Protein AF-A0A392QEP8-F1 (afdb_monomer_lite)

Radius of gyration: 25.75 Å; chains: 1; bounding box: 57×78×53 Å

Structure (mmCIF, N/CA/C/O backbone):
data_AF-A0A392QEP8-F1
#
_entry.id   AF-A0A392QEP8-F1
#
loop_
_atom_site.group_PDB
_atom_site.id
_atom_site.type_symbol
_atom_site.label_atom_id
_atom_site.label_alt_id
_atom_site.label_comp_id
_atom_site.label_asym_id
_atom_site.label_entity_id
_atom_site.label_seq_id
_atom_site.pdbx_PDB_ins_code
_atom_site.Cartn_x
_atom_site.Cartn_y
_atom_site.Cartn_z
_atom_site.occupancy
_atom_site.B_iso_or_equiv
_atom_site.auth_seq_id
_atom_site.auth_comp_id
_atom_site.auth_asym_id
_atom_site.auth_atom_id
_atom_site.pdbx_PDB_model_num
ATOM 1 N N . ASP A 1 1 ? 40.934 65.452 30.444 1.00 36.88 1 ASP A N 1
ATOM 2 C CA . ASP A 1 1 ? 41.711 64.326 29.877 1.00 36.88 1 ASP A CA 1
ATOM 3 C C . ASP A 1 1 ? 40.764 63.443 29.063 1.00 36.88 1 ASP A C 1
ATOM 5 O O . ASP A 1 1 ? 39.772 62.990 29.612 1.00 36.88 1 ASP A O 1
ATOM 9 N N . PHE A 1 2 ? 40.754 63.507 27.722 1.00 33.09 2 PHE A N 1
ATOM 10 C CA . PHE A 1 2 ? 41.624 62.761 26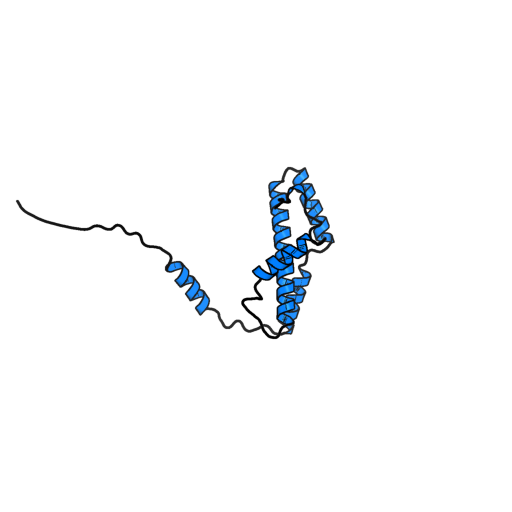.780 1.00 33.09 2 PHE A CA 1
ATOM 11 C C . PHE A 1 2 ? 41.468 61.229 26.991 1.00 33.09 2 PHE A C 1
ATOM 13 O O . PHE A 1 2 ? 41.788 60.763 28.070 1.00 33.09 2 PHE A O 1
ATOM 20 N N . ILE A 1 3 ? 41.010 60.355 26.074 1.00 43.06 3 ILE A N 1
ATOM 21 C CA . ILE A 1 3 ? 40.713 60.422 24.630 1.00 43.06 3 ILE A CA 1
ATOM 22 C C . ILE A 1 3 ? 39.941 59.139 24.184 1.00 43.06 3 ILE A C 1
ATOM 24 O O . ILE A 1 3 ? 40.158 58.102 24.793 1.00 43.06 3 ILE A O 1
ATOM 28 N N . ASN A 1 4 ? 39.116 59.220 23.113 1.00 41.34 4 ASN A N 1
ATOM 29 C CA . ASN A 1 4 ? 38.956 58.268 21.965 1.00 41.34 4 ASN A CA 1
ATOM 30 C C . ASN A 1 4 ? 38.747 56.732 22.207 1.00 41.34 4 ASN A C 1
ATOM 32 O O . ASN A 1 4 ? 39.386 56.137 23.050 1.00 41.34 4 ASN A O 1
ATOM 36 N N . ARG A 1 5 ? 38.032 55.909 21.413 1.00 40.84 5 ARG A N 1
ATOM 37 C CA . ARG A 1 5 ? 37.276 56.011 20.146 1.00 40.84 5 ARG A CA 1
ATOM 38 C C . ARG A 1 5 ? 36.709 54.606 19.784 1.00 40.84 5 ARG A C 1
ATOM 40 O O . ARG A 1 5 ? 37.442 53.628 19.836 1.00 40.84 5 ARG A O 1
ATOM 47 N N . THR A 1 6 ? 35.507 54.570 19.193 1.00 38.28 6 THR A N 1
ATOM 48 C CA . THR A 1 6 ? 35.040 53.726 18.046 1.00 38.28 6 THR A CA 1
ATOM 49 C C . THR A 1 6 ? 34.742 52.204 18.086 1.00 38.28 6 THR A C 1
ATOM 51 O O . THR A 1 6 ? 35.630 51.388 18.291 1.00 38.28 6 THR A O 1
ATOM 54 N N . ARG A 1 7 ? 33.566 51.913 17.467 1.00 38.03 7 ARG A N 1
ATOM 55 C CA . ARG A 1 7 ? 33.153 50.776 16.583 1.00 38.03 7 ARG A CA 1
ATOM 56 C C . ARG A 1 7 ? 32.734 49.480 17.310 1.00 38.03 7 ARG A C 1
ATOM 58 O O . ARG A 1 7 ? 33.321 49.131 18.312 1.00 38.03 7 ARG A O 1
ATOM 65 N N . LYS A 1 8 ? 31.748 48.690 16.863 1.00 38.03 8 LYS A N 1
ATOM 66 C CA . LYS A 1 8 ? 31.195 48.457 15.516 1.00 38.03 8 LYS A CA 1
ATOM 67 C C . LYS A 1 8 ? 29.844 47.725 15.647 1.00 38.03 8 LYS A C 1
ATOM 69 O O . LYS A 1 8 ? 29.688 46.886 16.525 1.00 38.03 8 LYS A O 1
ATOM 74 N N . SER A 1 9 ? 28.913 48.017 14.745 1.00 48.44 9 SER A N 1
ATOM 75 C CA . SER A 1 9 ? 27.701 47.233 14.486 1.00 48.44 9 SER A CA 1
ATOM 76 C C . SER A 1 9 ? 28.015 45.773 14.144 1.00 48.44 9 SER A C 1
ATOM 78 O O . SER A 1 9 ? 29.072 45.496 13.577 1.00 48.44 9 SER A O 1
ATOM 80 N N . SER A 1 10 ? 27.073 44.859 14.403 1.00 43.62 10 SER A N 1
ATOM 81 C CA . SER A 1 10 ? 26.878 43.626 13.619 1.00 43.62 10 SER A CA 1
ATOM 82 C C . SER A 1 10 ? 25.492 43.034 13.893 1.00 43.62 10 SER A C 1
ATOM 84 O O . SER A 1 10 ? 25.317 42.189 14.764 1.00 43.62 10 SER A O 1
ATOM 86 N N . ALA A 1 11 ? 24.504 43.484 13.117 1.00 52.88 11 ALA A N 1
ATOM 87 C CA . ALA A 1 11 ? 23.386 42.631 12.744 1.00 52.88 11 ALA A CA 1
ATOM 88 C C . ALA A 1 11 ? 23.941 41.568 11.788 1.00 52.88 11 ALA A C 1
ATOM 90 O O . ALA A 1 11 ? 24.495 41.911 10.745 1.00 52.88 11 ALA A O 1
ATOM 91 N N . ALA A 1 12 ? 23.832 40.295 12.156 1.00 36.22 12 ALA A N 1
ATOM 92 C CA . ALA A 1 12 ? 24.197 39.181 11.293 1.00 36.22 12 ALA A CA 1
ATOM 93 C C . ALA A 1 12 ? 22.975 38.278 11.108 1.00 36.22 12 ALA A C 1
ATOM 95 O O . ALA A 1 12 ? 22.796 37.276 11.794 1.00 36.22 12 ALA A O 1
ATOM 96 N N . SER A 1 13 ? 22.128 38.647 10.151 1.00 52.28 13 SER A N 1
ATOM 97 C CA . SER A 1 13 ? 21.331 37.688 9.402 1.00 52.28 13 SER A CA 1
ATOM 98 C C . SER A 1 13 ? 22.275 36.940 8.459 1.00 52.28 13 SER A C 1
ATOM 100 O O . SER A 1 13 ? 22.827 37.529 7.538 1.00 52.28 13 SER A O 1
ATOM 102 N N . THR A 1 14 ? 22.479 35.639 8.667 1.00 43.28 14 THR A N 1
ATOM 103 C CA . THR A 1 14 ? 23.018 34.769 7.611 1.00 43.28 14 THR A CA 1
ATOM 104 C C . THR A 1 14 ? 22.346 33.399 7.636 1.00 43.28 14 THR A C 1
ATOM 106 O O . THR A 1 14 ? 22.564 32.546 8.493 1.00 43.28 14 THR A O 1
ATOM 109 N N . LEU A 1 15 ? 21.481 33.244 6.639 1.00 53.56 15 LEU A N 1
ATOM 110 C CA . LEU A 1 15 ? 21.071 32.019 5.967 1.00 53.56 15 LEU A CA 1
ATOM 111 C C . LEU A 1 15 ? 22.073 30.858 6.159 1.00 53.56 15 LEU A C 1
ATOM 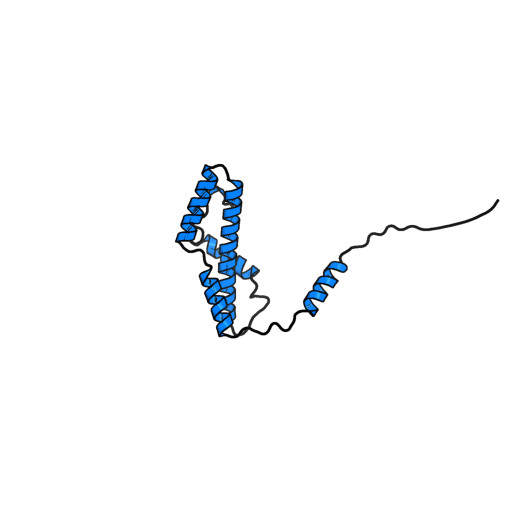113 O O . LEU A 1 15 ? 23.152 30.836 5.569 1.00 53.56 15 LEU A O 1
ATOM 117 N N . SER A 1 16 ? 21.698 29.850 6.945 1.00 45.94 16 SER A N 1
ATOM 118 C CA . SER A 1 16 ? 22.471 28.611 7.104 1.00 45.94 16 SER A CA 1
ATOM 119 C C . SER A 1 16 ? 21.954 27.518 6.161 1.00 45.94 16 SER A C 1
ATOM 121 O O . SER A 1 16 ? 21.496 26.470 6.598 1.00 45.94 16 SER A O 1
ATOM 123 N N . THR A 1 17 ? 21.995 27.763 4.847 1.00 52.81 17 THR A N 1
ATOM 124 C CA . THR A 1 17 ? 21.543 26.799 3.810 1.00 52.81 17 THR A CA 1
ATOM 125 C C . THR A 1 17 ? 22.700 26.232 2.972 1.00 52.81 17 THR A C 1
ATOM 127 O O . THR A 1 17 ? 22.496 25.407 2.084 1.00 52.81 17 THR A O 1
ATOM 130 N N . ALA A 1 18 ? 23.941 26.652 3.241 1.00 51.25 18 ALA A N 1
ATOM 131 C CA . ALA A 1 18 ? 25.121 26.218 2.487 1.00 51.25 18 ALA A CA 1
ATOM 132 C C . ALA A 1 18 ? 25.717 24.883 2.986 1.00 51.25 18 ALA A C 1
ATOM 134 O O . ALA A 1 18 ? 26.324 24.140 2.213 1.00 51.25 18 ALA A O 1
ATOM 135 N N . THR A 1 19 ? 25.529 24.539 4.264 1.00 51.72 19 THR A N 1
ATOM 136 C CA . THR A 1 19 ? 26.135 23.342 4.877 1.00 51.72 19 THR A CA 1
ATOM 137 C C . THR A 1 19 ? 25.382 22.048 4.550 1.00 51.72 19 THR A C 1
ATOM 139 O O . THR A 1 19 ? 26.001 20.983 4.478 1.00 51.72 19 THR A O 1
ATOM 142 N N . THR A 1 20 ? 24.076 22.119 4.276 1.00 54.69 20 THR A N 1
ATOM 143 C CA . THR A 1 20 ? 23.256 20.985 3.810 1.00 54.69 20 THR A CA 1
ATOM 144 C C . THR A 1 20 ? 23.582 20.609 2.366 1.00 54.69 20 THR A C 1
ATOM 146 O O . THR A 1 20 ? 23.893 19.445 2.102 1.00 54.69 20 THR A O 1
ATOM 149 N N . ARG A 1 21 ? 23.669 21.591 1.455 1.00 52.66 21 ARG A N 1
ATOM 150 C CA . ARG A 1 21 ? 24.051 21.358 0.047 1.00 52.66 21 ARG A CA 1
ATOM 151 C C . ARG A 1 21 ? 25.447 20.753 -0.104 1.00 52.66 21 ARG A C 1
ATOM 153 O O . ARG A 1 21 ? 25.650 19.876 -0.937 1.00 52.66 21 ARG A O 1
ATOM 160 N N . ALA A 1 22 ? 26.411 21.159 0.723 1.00 54.09 22 ALA A N 1
ATOM 161 C CA . ALA A 1 22 ? 27.763 20.595 0.692 1.00 54.09 22 ALA A CA 1
ATOM 162 C C . ALA A 1 22 ? 27.809 19.112 1.118 1.00 54.09 22 ALA A C 1
ATOM 164 O O . ALA A 1 22 ? 28.632 18.343 0.609 1.00 54.09 22 ALA A O 1
ATOM 165 N N . ARG A 1 23 ? 26.917 18.687 2.028 1.00 54.44 23 ARG A N 1
ATOM 166 C CA . ARG A 1 23 ? 26.775 17.278 2.436 1.00 54.44 23 ARG A CA 1
ATOM 167 C C . ARG A 1 23 ? 26.086 16.440 1.358 1.00 54.44 23 ARG A C 1
ATOM 169 O O . ARG A 1 23 ? 26.567 15.345 1.073 1.00 54.44 23 ARG A O 1
ATOM 176 N N . GLU A 1 24 ? 25.042 16.955 0.715 1.00 54.88 24 GLU A N 1
ATOM 177 C CA . GLU A 1 24 ? 24.413 16.318 -0.455 1.00 54.88 24 GLU A CA 1
ATOM 178 C C . GLU A 1 24 ? 25.377 16.200 -1.640 1.00 54.88 24 GLU A C 1
ATOM 180 O O . GLU A 1 24 ? 25.548 15.114 -2.190 1.00 54.88 24 GLU A O 1
ATOM 185 N N . ALA A 1 25 ? 26.107 17.268 -1.968 1.00 54.72 25 ALA A N 1
ATOM 186 C CA . ALA A 1 25 ? 27.099 17.263 -3.042 1.00 54.72 25 ALA A CA 1
ATOM 187 C C . ALA A 1 25 ? 28.247 16.266 -2.783 1.00 54.72 25 ALA A C 1
ATOM 189 O O . ALA A 1 25 ? 28.751 15.636 -3.715 1.00 54.72 25 ALA A O 1
ATOM 190 N N . ARG A 1 26 ? 28.648 16.060 -1.517 1.00 55.53 26 ARG A N 1
ATOM 191 C CA . ARG A 1 26 ? 29.615 15.010 -1.141 1.00 55.53 26 ARG A CA 1
ATOM 192 C C . ARG A 1 26 ? 29.044 13.596 -1.258 1.00 55.53 26 ARG A C 1
ATOM 194 O O . ARG A 1 26 ? 29.801 12.691 -1.601 1.00 55.53 26 ARG A O 1
ATOM 201 N N . ARG A 1 27 ? 27.746 13.397 -1.002 1.00 54.25 27 ARG A N 1
ATOM 202 C CA . ARG A 1 27 ? 27.068 12.102 -1.198 1.00 54.25 27 ARG A CA 1
ATOM 203 C C . ARG A 1 27 ? 26.951 11.745 -2.682 1.00 54.25 27 ARG A C 1
ATOM 205 O O . ARG A 1 27 ? 27.196 10.598 -3.033 1.00 54.25 27 ARG A O 1
ATOM 212 N N . GLN A 1 28 ? 26.706 12.727 -3.550 1.00 57.59 28 GLN A N 1
ATOM 213 C CA . GLN A 1 28 ? 26.688 12.524 -5.006 1.00 57.59 28 GLN A CA 1
ATOM 214 C C . GLN A 1 28 ? 28.066 12.122 -5.562 1.00 57.59 28 GLN A C 1
ATOM 216 O O . GLN A 1 28 ? 28.164 11.240 -6.408 1.00 57.59 28 GLN A O 1
ATOM 221 N N . ARG A 1 29 ? 29.158 12.697 -5.034 1.00 56.31 29 ARG A N 1
ATOM 222 C CA . ARG A 1 29 ? 30.539 12.396 -5.474 1.00 56.31 29 ARG A CA 1
ATOM 223 C C . ARG A 1 29 ? 31.096 11.054 -4.982 1.00 56.31 29 ARG A C 1
ATOM 225 O O . ARG A 1 29 ? 32.120 10.612 -5.490 1.00 56.31 29 ARG A O 1
ATOM 232 N N . LYS A 1 30 ? 30.453 10.417 -3.997 1.00 50.75 30 LYS A N 1
ATOM 233 C CA . LYS A 1 30 ? 30.808 9.082 -3.481 1.00 50.75 30 LYS A CA 1
ATOM 234 C C . LYS A 1 30 ? 29.793 8.006 -3.874 1.00 50.75 30 LYS A C 1
ATOM 236 O O . LYS A 1 30 ? 29.723 6.969 -3.217 1.00 50.75 30 LYS A O 1
ATOM 241 N N . ARG A 1 31 ? 29.025 8.211 -4.947 1.00 57.12 31 ARG A N 1
ATOM 242 C CA . ARG A 1 31 ? 28.395 7.085 -5.637 1.00 57.12 31 ARG A CA 1
ATOM 243 C C . ARG A 1 31 ? 29.527 6.264 -6.253 1.00 57.12 31 ARG A C 1
ATOM 245 O O . ARG A 1 31 ? 30.038 6.594 -7.317 1.00 57.12 31 ARG A O 1
ATOM 252 N N . GLY A 1 32 ? 29.978 5.229 -5.540 1.00 57.78 32 GLY A N 1
ATOM 253 C CA . GLY A 1 32 ? 30.704 4.137 -6.185 1.00 57.78 32 GLY A CA 1
ATOM 254 C C . GLY A 1 32 ? 29.903 3.685 -7.406 1.00 57.78 32 GLY A C 1
ATOM 255 O O . GLY A 1 32 ? 28.686 3.866 -7.433 1.00 57.78 32 GLY A O 1
ATOM 256 N N . LYS A 1 33 ? 30.572 3.157 -8.435 1.00 61.41 33 LYS A N 1
ATOM 257 C CA . LYS A 1 33 ? 29.883 2.617 -9.612 1.00 61.41 33 LYS A CA 1
ATOM 258 C C . LYS A 1 33 ? 28.898 1.553 -9.114 1.00 61.41 33 LYS A C 1
ATOM 260 O O . LYS A 1 33 ? 29.341 0.463 -8.758 1.00 61.41 33 LYS A O 1
ATOM 265 N N . ILE A 1 34 ? 27.608 1.888 -9.015 1.00 59.78 34 ILE A N 1
ATOM 266 C CA . ILE A 1 34 ? 26.558 0.889 -8.829 1.00 59.78 34 ILE A CA 1
ATOM 267 C C . ILE A 1 34 ? 26.649 0.080 -10.107 1.00 59.78 34 ILE A C 1
ATOM 269 O O . ILE A 1 34 ? 26.419 0.603 -11.197 1.00 59.78 34 ILE A O 1
ATOM 273 N N . ARG A 1 35 ? 27.173 -1.135 -9.983 1.00 64.69 35 ARG A N 1
ATOM 274 C CA . ARG A 1 35 ? 27.205 -2.041 -11.117 1.00 64.69 35 ARG A CA 1
ATOM 275 C C . ARG A 1 35 ? 25.741 -2.387 -11.393 1.00 64.69 35 ARG A C 1
ATOM 277 O O . ARG A 1 35 ? 25.044 -2.675 -10.420 1.00 64.69 35 ARG A O 1
ATOM 284 N N . PRO A 1 36 ? 25.269 -2.288 -12.645 1.00 66.50 36 PRO A N 1
ATOM 285 C CA . PRO A 1 36 ? 23.952 -2.810 -12.979 1.00 66.50 36 PRO A CA 1
ATOM 286 C C . PRO A 1 36 ? 23.882 -4.275 -12.530 1.00 66.50 36 PRO A C 1
ATOM 288 O O . PRO A 1 36 ? 24.895 -4.984 -12.608 1.00 66.50 36 PRO A O 1
ATOM 291 N N . GLY A 1 37 ? 22.729 -4.677 -11.991 1.00 72.06 37 GLY A N 1
ATOM 292 C CA . GLY A 1 37 ? 22.471 -6.077 -11.664 1.00 72.06 37 GLY A CA 1
ATOM 293 C C . GLY A 1 37 ? 22.522 -6.922 -12.935 1.00 72.06 37 GLY A C 1
ATOM 294 O O . GLY A 1 37 ? 22.462 -6.395 -14.049 1.00 72.06 37 GLY A O 1
ATOM 295 N N . SER A 1 38 ? 22.680 -8.238 -12.803 1.00 82.69 38 SER A N 1
ATOM 296 C CA . SER A 1 38 ? 22.441 -9.108 -13.959 1.00 82.69 38 SER A CA 1
ATOM 297 C C . SER A 1 38 ? 20.945 -9.133 -14.288 1.00 82.69 38 SER A C 1
ATOM 299 O O . SER A 1 38 ? 20.114 -8.925 -13.406 1.00 82.69 38 SER A O 1
ATOM 301 N N . ALA A 1 39 ? 20.584 -9.443 -15.536 1.00 82.88 39 ALA A N 1
ATOM 302 C CA . ALA A 1 39 ? 19.175 -9.573 -15.925 1.00 82.88 39 ALA A CA 1
ATOM 303 C C . ALA A 1 39 ? 18.413 -10.569 -15.023 1.00 82.88 39 ALA A C 1
ATOM 305 O O . ALA A 1 39 ? 17.287 -10.306 -14.609 1.00 82.88 39 ALA A O 1
ATOM 306 N N . ASP A 1 40 ? 19.062 -11.675 -14.646 1.00 85.75 40 ASP A N 1
ATOM 307 C CA . ASP A 1 40 ? 18.492 -12.671 -13.733 1.00 85.75 40 ASP A CA 1
ATOM 308 C C . ASP A 1 40 ? 18.270 -12.114 -12.316 1.00 85.75 40 ASP A C 1
ATOM 310 O O . ASP A 1 40 ? 17.287 -12.454 -11.658 1.00 85.75 40 ASP A O 1
ATOM 314 N N . GLU A 1 41 ? 19.164 -11.244 -11.836 1.00 87.69 41 GLU A N 1
ATOM 315 C CA . GLU A 1 41 ? 19.024 -10.575 -10.540 1.00 87.69 41 GLU A CA 1
ATOM 316 C C . GLU A 1 41 ? 17.868 -9.566 -10.563 1.00 87.69 41 GLU A C 1
ATOM 318 O O . GLU A 1 41 ? 17.060 -9.536 -9.635 1.00 87.69 41 GLU A O 1
ATOM 323 N N . GLU A 1 42 ? 17.736 -8.783 -11.636 1.00 85.88 42 GLU A N 1
ATOM 324 C CA . GLU A 1 42 ? 16.644 -7.817 -11.806 1.00 85.88 42 GLU A CA 1
ATOM 325 C C . GLU A 1 42 ? 15.271 -8.508 -11.857 1.00 85.88 42 GLU A C 1
ATOM 327 O O . GLU A 1 42 ? 14.330 -8.070 -11.186 1.00 85.88 42 GLU A O 1
ATOM 332 N N . LEU A 1 43 ? 15.170 -9.639 -12.564 1.00 88.56 43 LEU A N 1
ATOM 333 C CA . LEU A 1 43 ? 13.962 -10.469 -12.586 1.00 88.56 43 LEU A CA 1
ATOM 334 C C . LEU A 1 43 ? 13.652 -11.071 -11.209 1.00 88.56 43 LEU A C 1
ATOM 336 O O . LEU A 1 43 ? 12.507 -11.011 -10.759 1.00 88.56 43 LEU A O 1
ATOM 340 N N . ALA A 1 44 ? 14.659 -11.583 -10.496 1.00 90.88 44 ALA A N 1
ATOM 341 C CA . ALA A 1 44 ? 14.472 -12.127 -9.151 1.00 90.88 44 ALA A CA 1
ATOM 342 C C . ALA A 1 44 ? 13.994 -11.060 -8.148 1.00 90.88 44 ALA A C 1
ATOM 344 O O . ALA A 1 44 ? 13.138 -11.336 -7.301 1.00 90.88 44 ALA A O 1
ATOM 345 N N . LEU A 1 45 ? 14.505 -9.827 -8.248 1.00 90.81 45 LEU A N 1
ATOM 346 C CA . LEU A 1 45 ? 14.053 -8.697 -7.432 1.00 90.81 45 LEU A CA 1
ATOM 347 C C . LEU A 1 45 ? 12.606 -8.308 -7.754 1.00 90.81 45 LEU A C 1
ATOM 349 O O . LEU A 1 45 ? 11.827 -8.037 -6.835 1.00 90.81 45 LEU A O 1
ATOM 353 N N . MET A 1 46 ? 12.224 -8.319 -9.034 1.00 91.00 46 MET A N 1
ATOM 354 C CA . MET A 1 46 ? 10.842 -8.084 -9.452 1.00 91.00 46 MET A CA 1
ATOM 355 C C . MET A 1 46 ? 9.901 -9.163 -8.891 1.00 91.00 46 MET A C 1
ATOM 357 O O . MET A 1 46 ? 8.861 -8.832 -8.316 1.00 91.00 46 MET A O 1
ATOM 361 N N . ASP A 1 47 ? 10.260 -10.440 -9.011 1.00 93.31 47 ASP A N 1
ATOM 362 C CA . ASP A 1 47 ? 9.451 -11.549 -8.496 1.00 93.31 47 ASP A CA 1
ATOM 363 C C . ASP A 1 47 ? 9.313 -11.491 -6.974 1.00 93.31 47 ASP A C 1
ATOM 365 O O . ASP A 1 47 ? 8.219 -11.677 -6.431 1.00 93.31 47 ASP A O 1
ATOM 369 N N . HIS A 1 48 ? 10.395 -11.149 -6.273 1.00 93.69 48 HIS A N 1
ATOM 370 C CA . HIS A 1 48 ? 10.348 -10.909 -4.838 1.00 93.69 48 HIS A CA 1
ATOM 371 C C . HIS A 1 48 ? 9.363 -9.786 -4.490 1.00 93.69 48 HIS A C 1
ATOM 373 O O . HIS A 1 48 ? 8.504 -9.958 -3.621 1.00 93.69 48 HIS A O 1
ATOM 379 N N . LEU A 1 49 ? 9.430 -8.664 -5.209 1.00 93.31 49 LEU A N 1
ATOM 380 C CA . LEU A 1 49 ? 8.549 -7.520 -5.000 1.00 93.31 49 LEU A CA 1
ATOM 381 C C . LEU A 1 49 ? 7.071 -7.875 -5.232 1.00 93.31 49 LEU A C 1
ATOM 383 O O . LEU A 1 49 ? 6.208 -7.447 -4.460 1.00 93.31 49 LEU A O 1
ATOM 387 N N . LYS A 1 50 ? 6.764 -8.709 -6.234 1.00 93.94 50 LYS A N 1
ATOM 388 C CA . LYS A 1 50 ? 5.414 -9.267 -6.449 1.00 93.94 50 LYS A CA 1
ATOM 389 C C . LYS A 1 50 ? 4.990 -10.179 -5.292 1.00 93.94 50 LYS A C 1
ATOM 391 O O . LYS A 1 50 ? 3.858 -10.084 -4.807 1.00 93.94 50 LYS A O 1
ATOM 396 N N . GLY A 1 51 ? 5.910 -11.011 -4.805 1.00 93.31 51 GLY A N 1
ATOM 397 C CA . GLY A 1 51 ? 5.707 -11.916 -3.672 1.00 93.31 51 GLY A CA 1
ATOM 398 C C . GLY A 1 51 ? 5.423 -11.217 -2.337 1.00 93.31 51 GLY A C 1
ATOM 399 O O . GLY A 1 51 ? 4.784 -11.812 -1.469 1.00 93.31 51 GLY A O 1
ATOM 400 N N . MET A 1 52 ? 5.833 -9.952 -2.184 1.00 93.44 52 MET A N 1
ATOM 401 C CA . MET A 1 52 ? 5.544 -9.118 -1.007 1.00 93.44 52 MET A CA 1
ATOM 402 C C . MET A 1 52 ? 4.105 -8.577 -0.956 1.00 93.44 52 MET A C 1
ATOM 404 O O . MET A 1 52 ? 3.730 -7.937 0.026 1.00 93.44 52 MET A O 1
ATOM 408 N N . SER A 1 53 ? 3.289 -8.799 -1.988 1.00 92.00 53 SER A N 1
ATOM 409 C CA . SER A 1 53 ? 1.902 -8.325 -2.008 1.00 92.00 53 SER A CA 1
ATOM 410 C C . SER A 1 53 ? 1.065 -8.873 -0.840 1.00 92.00 53 SER A C 1
ATOM 412 O O . SER A 1 53 ? 1.226 -10.005 -0.375 1.00 92.00 53 SER A O 1
ATOM 414 N N . LEU A 1 54 ? 0.123 -8.052 -0.363 1.00 90.25 54 LEU A N 1
ATOM 415 C CA . LEU A 1 54 ? -0.828 -8.429 0.685 1.00 90.25 54 LEU A CA 1
ATOM 416 C C . LEU A 1 54 ? -1.752 -9.552 0.193 1.00 90.25 54 LEU A C 1
ATOM 418 O O . LEU A 1 54 ? -2.728 -9.329 -0.535 1.00 90.25 54 LEU A O 1
ATOM 422 N N . ARG A 1 55 ? -1.460 -10.778 0.634 1.00 91.25 55 ARG A N 1
ATOM 423 C CA . ARG A 1 55 ? -2.277 -11.962 0.343 1.00 91.25 55 ARG A CA 1
ATOM 424 C C . ARG A 1 55 ? -3.703 -11.782 0.863 1.00 91.25 55 ARG A C 1
ATOM 426 O O . ARG A 1 55 ? -3.961 -11.032 1.803 1.00 91.25 55 ARG A O 1
ATOM 433 N N . VAL A 1 56 ? -4.649 -12.500 0.258 1.00 90.88 56 VAL A N 1
ATOM 434 C CA . VAL A 1 56 ? -6.071 -12.455 0.651 1.00 90.88 56 VAL A CA 1
ATOM 435 C C . VAL A 1 56 ? -6.249 -12.791 2.139 1.00 90.88 56 VAL A C 1
ATOM 437 O O . VAL A 1 56 ? -7.028 -12.142 2.831 1.00 90.88 56 VAL A O 1
ATOM 440 N N . GLU A 1 57 ? -5.497 -13.768 2.645 1.00 92.31 57 GLU A N 1
ATOM 441 C CA . GLU A 1 57 ? -5.506 -14.173 4.058 1.00 92.31 57 GLU A CA 1
ATOM 442 C C . GLU A 1 57 ? -4.994 -13.062 4.974 1.00 92.31 57 GLU A C 1
ATOM 444 O O . GLU A 1 57 ? -5.714 -12.646 5.877 1.00 92.31 57 GLU A O 1
ATOM 449 N N . ALA A 1 58 ? -3.833 -12.482 4.660 1.00 92.81 58 ALA A N 1
ATOM 450 C CA . ALA A 1 58 ? -3.274 -11.360 5.412 1.00 92.81 58 ALA A CA 1
ATOM 451 C C . ALA A 1 58 ? -4.223 -10.147 5.446 1.00 92.81 58 ALA A C 1
ATOM 453 O O . ALA A 1 58 ? -4.345 -9.484 6.471 1.00 92.81 58 ALA A O 1
ATOM 454 N N . ARG A 1 59 ? -4.966 -9.879 4.360 1.00 93.12 59 ARG A N 1
ATOM 455 C CA . ARG A 1 59 ? -6.009 -8.835 4.339 1.00 93.12 59 ARG A CA 1
ATOM 456 C C . ARG A 1 59 ? -7.171 -9.146 5.289 1.00 93.12 59 ARG A C 1
ATOM 458 O O . ARG A 1 59 ? -7.683 -8.235 5.942 1.00 93.12 59 ARG A O 1
ATOM 465 N N . ARG A 1 60 ? -7.591 -10.413 5.389 1.00 93.94 60 ARG A N 1
ATOM 466 C CA . ARG A 1 60 ? -8.634 -10.852 6.336 1.00 93.94 60 ARG A CA 1
ATOM 467 C C . ARG A 1 60 ? -8.167 -10.741 7.787 1.00 93.94 60 ARG A C 1
ATOM 469 O O . ARG A 1 60 ? -8.919 -10.252 8.632 1.00 93.94 60 ARG A O 1
ATOM 476 N N . GLU A 1 61 ? -6.934 -11.145 8.063 1.00 96.31 61 GLU A N 1
ATOM 477 C CA . GLU A 1 61 ? -6.325 -11.027 9.390 1.00 96.31 61 GLU A CA 1
ATOM 478 C C . GLU A 1 61 ? -6.145 -9.562 9.794 1.00 96.31 61 GLU A C 1
ATOM 480 O O . GLU A 1 61 ? -6.554 -9.175 10.887 1.00 96.31 61 GLU A O 1
ATOM 485 N N . LEU A 1 62 ? -5.653 -8.716 8.882 1.00 96.38 62 LEU A N 1
ATOM 486 C CA . LEU A 1 62 ? -5.513 -7.277 9.099 1.00 96.38 62 LEU A CA 1
ATOM 487 C C . LEU A 1 62 ? -6.859 -6.625 9.435 1.00 96.38 62 LEU A C 1
ATOM 489 O O . LEU A 1 62 ? -6.953 -5.868 10.398 1.00 96.38 62 LEU A O 1
ATOM 493 N N . LYS A 1 63 ? -7.925 -6.964 8.700 1.00 96.50 63 LYS A N 1
ATOM 494 C CA . LYS A 1 63 ? -9.280 -6.483 9.008 1.00 96.50 63 LYS A CA 1
ATOM 495 C C . LYS A 1 63 ? -9.738 -6.917 10.402 1.00 96.50 63 LYS A C 1
ATOM 497 O O . LYS A 1 63 ? -10.285 -6.105 11.143 1.00 96.50 63 LYS A O 1
ATOM 502 N N . SER A 1 64 ? -9.506 -8.178 10.759 1.00 97.50 64 SER A N 1
ATOM 503 C CA . SER A 1 64 ? -9.885 -8.725 12.068 1.00 97.50 64 SER A CA 1
ATOM 504 C C . SER A 1 64 ? -9.137 -8.024 13.206 1.00 97.50 64 SER A C 1
ATOM 506 O O . SER A 1 64 ? -9.750 -7.649 14.204 1.00 97.50 64 SER A O 1
ATOM 508 N N . LEU A 1 65 ? -7.840 -7.761 13.023 1.00 97.88 65 LEU A N 1
ATOM 509 C CA . LEU A 1 65 ? -7.016 -7.016 13.972 1.00 97.88 65 LEU A CA 1
ATOM 510 C C . LEU A 1 65 ? -7.499 -5.571 14.142 1.00 97.88 65 LEU A C 1
ATOM 512 O O . LEU A 1 65 ? -7.626 -5.096 15.267 1.00 97.88 65 LEU A O 1
ATOM 516 N N . LEU A 1 66 ? -7.815 -4.878 13.045 1.00 97.75 66 LEU A N 1
ATOM 517 C CA . LEU A 1 66 ? -8.347 -3.515 13.104 1.00 97.75 66 LEU A CA 1
ATOM 518 C C . LEU A 1 66 ? -9.673 -3.455 13.876 1.00 97.75 66 LEU A C 1
ATOM 520 O O . LEU A 1 66 ? -9.872 -2.547 14.681 1.00 97.75 66 LEU A O 1
ATOM 524 N N . VAL A 1 67 ? -10.565 -4.430 13.664 1.00 97.06 67 VAL A N 1
ATOM 525 C CA . VAL A 1 67 ? -11.831 -4.529 14.409 1.00 97.06 67 VAL A CA 1
ATOM 526 C C . VAL A 1 67 ? -11.568 -4.800 15.889 1.00 97.06 67 VAL A C 1
ATOM 528 O O . VAL A 1 67 ? -12.170 -4.143 16.734 1.00 97.06 67 VAL A O 1
ATOM 531 N N . ALA A 1 68 ? -10.652 -5.712 16.218 1.00 98.19 68 ALA A N 1
ATOM 532 C CA . ALA A 1 68 ? -10.295 -6.002 17.604 1.00 98.19 68 ALA A CA 1
ATOM 533 C C . ALA A 1 68 ? -9.753 -4.756 18.321 1.00 98.19 68 ALA A C 1
ATOM 535 O O . ALA A 1 68 ? -10.251 -4.407 19.387 1.00 98.19 68 ALA A O 1
ATOM 536 N N . LEU A 1 69 ? -8.806 -4.034 17.710 1.00 97.75 69 LEU A N 1
ATOM 537 C CA . LEU A 1 69 ? -8.272 -2.783 18.260 1.00 97.75 69 LEU A CA 1
ATOM 538 C C . LEU A 1 69 ? -9.390 -1.766 18.536 1.00 97.75 69 LEU A C 1
ATOM 540 O O . LEU A 1 69 ? -9.436 -1.177 19.612 1.00 97.75 69 LEU A O 1
ATOM 544 N N . MET A 1 70 ? -10.344 -1.616 17.615 1.00 96.12 70 MET A N 1
ATOM 545 C CA . MET A 1 70 ? -11.503 -0.744 17.829 1.00 96.12 70 MET A CA 1
ATOM 546 C C . MET A 1 70 ? -12.362 -1.173 19.022 1.00 96.12 70 MET A C 1
ATOM 548 O O . MET A 1 70 ? -12.768 -0.324 19.813 1.00 96.12 70 MET A O 1
ATOM 552 N N . MET A 1 71 ? -12.616 -2.474 19.176 1.00 96.50 71 MET A N 1
ATOM 553 C CA . MET A 1 71 ? -13.405 -3.011 20.291 1.00 96.50 71 MET A CA 1
ATOM 554 C C . MET A 1 71 ? -12.733 -2.797 21.653 1.00 96.50 71 MET A C 1
ATOM 556 O O . MET A 1 71 ? -13.429 -2.614 22.647 1.00 96.50 71 MET A O 1
ATOM 560 N N . PHE A 1 72 ? -11.399 -2.775 21.700 1.00 97.38 72 PHE A N 1
ATOM 561 C CA . PHE A 1 72 ? -10.632 -2.487 22.916 1.00 97.38 72 PHE A CA 1
ATOM 562 C C . PHE A 1 72 ? -10.423 -0.986 23.181 1.00 97.38 72 PHE A C 1
ATOM 564 O O . PHE A 1 72 ? -9.765 -0.629 24.153 1.00 97.38 72 PHE A O 1
ATOM 571 N N . GLY A 1 73 ? -10.983 -0.097 22.352 1.00 96.06 73 GLY A N 1
ATOM 572 C CA . GLY A 1 73 ? -10.812 1.354 22.495 1.00 96.06 73 GLY A CA 1
ATOM 573 C C . GLY A 1 73 ? -9.495 1.898 21.926 1.00 96.06 73 GLY A C 1
ATOM 574 O O . GLY A 1 73 ? -9.225 3.091 22.035 1.00 96.06 73 GLY A O 1
ATOM 575 N N . GLU A 1 74 ? -8.707 1.066 21.240 1.00 97.56 74 GLU A N 1
ATOM 576 C CA . GLU A 1 74 ? -7.407 1.391 20.636 1.00 97.56 74 GLU A CA 1
ATOM 577 C C . GLU A 1 74 ? -7.556 2.045 19.247 1.00 97.56 74 GLU A C 1
ATOM 579 O O . GLU A 1 74 ? -6.912 1.671 18.261 1.00 97.56 74 GLU A O 1
ATOM 584 N N . GLY A 1 75 ? -8.446 3.036 19.142 1.00 96.12 75 GLY A N 1
ATOM 585 C CA . GLY A 1 75 ? -8.830 3.636 17.862 1.00 96.12 75 GLY A CA 1
ATOM 586 C C . GLY A 1 75 ? -7.694 4.375 17.147 1.00 96.12 75 GLY A C 1
ATOM 587 O O . GLY A 1 75 ? -7.610 4.337 15.919 1.00 96.12 75 GLY A O 1
ATOM 588 N N . GLU A 1 76 ? -6.788 5.022 17.884 1.00 96.25 76 GLU A N 1
ATOM 589 C CA . GLU A 1 76 ? -5.622 5.686 17.285 1.00 96.25 76 GLU A CA 1
ATOM 590 C C . GLU A 1 76 ? -4.627 4.668 16.712 1.00 96.25 76 GLU A C 1
ATOM 592 O O . GLU A 1 76 ? -4.132 4.842 15.595 1.00 96.25 76 GLU A O 1
ATOM 597 N N . THR A 1 77 ? -4.386 3.575 17.438 1.00 97.62 77 THR A N 1
ATOM 598 C CA . THR A 1 77 ? -3.552 2.456 16.989 1.00 97.62 77 THR A CA 1
ATOM 599 C C . THR A 1 77 ? -4.139 1.819 15.730 1.00 97.62 77 THR A C 1
ATOM 601 O O . THR A 1 77 ? -3.425 1.639 14.742 1.00 97.62 77 THR A O 1
ATOM 604 N N . ALA A 1 78 ? -5.452 1.566 15.711 1.00 97.44 78 ALA A N 1
ATOM 605 C CA . ALA A 1 78 ? -6.151 1.040 14.540 1.00 97.44 78 ALA A CA 1
ATOM 606 C C . ALA A 1 78 ? -6.058 1.988 13.330 1.00 97.44 78 ALA A C 1
ATOM 608 O O . ALA A 1 78 ? -5.769 1.545 12.219 1.00 97.44 78 ALA A O 1
ATOM 609 N N . ARG A 1 79 ? -6.222 3.302 13.539 1.00 96.25 79 ARG A N 1
ATOM 610 C CA . ARG A 1 79 ? -6.081 4.313 12.480 1.00 96.25 79 ARG A CA 1
ATOM 611 C C . ARG A 1 79 ? -4.675 4.310 11.876 1.00 96.25 79 ARG A C 1
ATOM 613 O O . ARG A 1 79 ? -4.539 4.269 10.655 1.00 96.25 79 ARG A O 1
ATOM 620 N N . LYS A 1 80 ? -3.636 4.327 12.719 1.00 97.56 80 LYS A N 1
ATOM 621 C CA . LYS A 1 80 ? -2.230 4.284 12.277 1.00 97.56 80 LYS A CA 1
ATOM 622 C C . LYS A 1 80 ? -1.921 2.993 11.523 1.00 97.56 80 LYS A C 1
ATOM 624 O O . LYS A 1 80 ? -1.266 3.041 10.485 1.00 97.56 80 LYS A O 1
ATOM 629 N N . LEU A 1 81 ? -2.419 1.856 12.013 1.00 97.44 81 LEU A N 1
ATOM 630 C CA . LEU A 1 81 ? -2.245 0.561 11.360 1.00 97.44 81 LEU A CA 1
ATOM 631 C C . LEU A 1 81 ? -2.904 0.537 9.977 1.00 97.44 81 LEU A C 1
ATOM 633 O O . LEU A 1 81 ? -2.270 0.10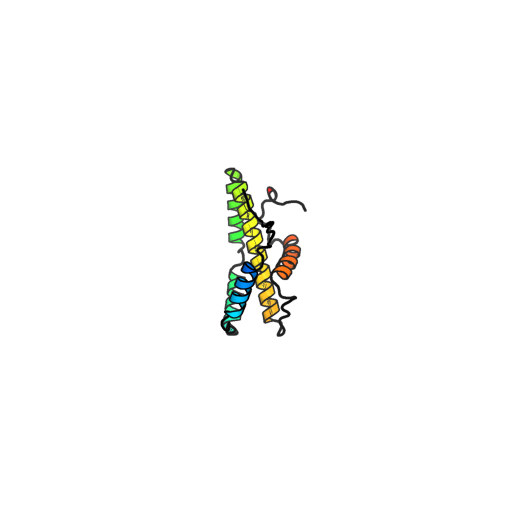6 9.015 1.00 97.44 81 LEU A O 1
ATOM 637 N N . GLN A 1 82 ? -4.137 1.039 9.854 1.00 96.06 82 GLN A N 1
ATOM 638 C CA . GLN A 1 82 ? -4.802 1.133 8.557 1.00 96.06 82 GLN A CA 1
ATOM 639 C C . GLN A 1 82 ? -4.021 2.037 7.598 1.00 96.06 82 GLN A C 1
ATOM 641 O O . GLN A 1 82 ? -3.730 1.619 6.481 1.00 96.06 82 GLN A O 1
ATOM 646 N N . GLN A 1 83 ? -3.608 3.227 8.038 1.00 95.12 83 GLN A N 1
ATOM 647 C CA . GLN A 1 83 ? -2.815 4.133 7.205 1.00 95.12 83 GLN A CA 1
ATOM 648 C C . GLN A 1 83 ? -1.497 3.487 6.746 1.00 95.12 83 GLN A C 1
ATOM 650 O O . GLN A 1 83 ? -1.100 3.626 5.590 1.00 95.12 83 GLN A O 1
ATOM 655 N N . MET A 1 84 ? -0.822 2.745 7.629 1.00 95.75 84 MET A N 1
ATOM 656 C CA . MET A 1 84 ? 0.404 2.026 7.286 1.00 95.75 84 MET A CA 1
ATOM 657 C C . MET A 1 84 ? 0.148 0.913 6.263 1.00 95.75 84 MET A C 1
ATOM 659 O O . MET A 1 84 ? 0.902 0.788 5.301 1.00 95.75 84 MET A O 1
ATOM 663 N N . GLY A 1 85 ? -0.925 0.136 6.433 1.00 94.31 85 GLY A N 1
ATOM 664 C CA . GLY A 1 85 ? -1.309 -0.913 5.487 1.00 94.31 85 GLY A CA 1
ATOM 665 C C . GLY A 1 85 ? -1.676 -0.357 4.108 1.00 94.31 85 GLY A C 1
ATOM 666 O O . GLY A 1 85 ? -1.251 -0.905 3.093 1.00 94.31 85 GLY A O 1
ATOM 667 N N . GLU A 1 86 ? -2.400 0.764 4.062 1.00 92.88 86 GLU A N 1
ATOM 668 C CA . GLU A 1 86 ? -2.736 1.468 2.819 1.00 92.88 86 GLU A CA 1
ATOM 669 C C . GLU A 1 86 ? -1.474 1.972 2.109 1.00 92.88 86 GLU A C 1
ATOM 671 O O . GLU A 1 86 ? -1.296 1.723 0.917 1.00 92.88 86 GLU A O 1
ATOM 676 N N . ASN A 1 87 ? -0.566 2.621 2.845 1.00 92.88 87 ASN A N 1
ATOM 677 C CA . ASN A 1 87 ? 0.698 3.115 2.301 1.00 92.88 87 ASN A CA 1
ATOM 678 C C . ASN A 1 87 ? 1.596 1.978 1.802 1.00 92.88 87 ASN A C 1
ATOM 680 O O . ASN A 1 87 ? 2.205 2.111 0.739 1.00 92.88 87 ASN A O 1
ATOM 684 N N . PHE A 1 88 ? 1.671 0.866 2.539 1.00 93.56 88 PHE A N 1
ATOM 685 C CA . PHE A 1 88 ? 2.418 -0.319 2.125 1.00 93.56 88 PHE A CA 1
ATOM 686 C C . PHE A 1 88 ? 1.873 -0.876 0.811 1.00 93.56 88 PHE A C 1
ATOM 688 O O . PHE A 1 88 ? 2.628 -1.035 -0.145 1.00 93.56 88 PHE A O 1
ATOM 695 N N . GLN A 1 89 ? 0.562 -1.119 0.741 1.00 92.75 89 GLN A N 1
ATOM 696 C CA . GLN A 1 89 ? -0.070 -1.693 -0.441 1.00 92.75 89 GLN A CA 1
ATOM 697 C C . GLN A 1 89 ? 0.076 -0.774 -1.659 1.00 92.75 89 GLN A C 1
ATOM 699 O O . GLN A 1 89 ? 0.434 -1.236 -2.741 1.00 92.75 89 GLN A O 1
ATOM 704 N N . LEU A 1 90 ? -0.120 0.533 -1.466 1.00 92.56 90 LEU A N 1
ATOM 705 C CA . LEU A 1 90 ? 0.067 1.532 -2.510 1.00 92.56 90 LEU A CA 1
ATOM 706 C C . LEU A 1 90 ? 1.509 1.552 -3.034 1.00 92.56 90 LEU A C 1
ATOM 708 O O . LEU A 1 90 ? 1.727 1.502 -4.243 1.00 92.56 90 LEU A O 1
ATOM 712 N N . SER A 1 91 ? 2.487 1.611 -2.126 1.00 92.31 91 SER A N 1
ATOM 713 C CA . SER A 1 91 ? 3.909 1.681 -2.484 1.00 92.31 91 SER A CA 1
ATOM 714 C C . SER A 1 91 ? 4.377 0.397 -3.164 1.00 92.31 91 SER A C 1
ATOM 716 O O . SER A 1 91 ? 5.123 0.460 -4.136 1.00 92.31 91 SER A O 1
ATOM 718 N N . GLN A 1 92 ? 3.909 -0.762 -2.695 1.00 94.38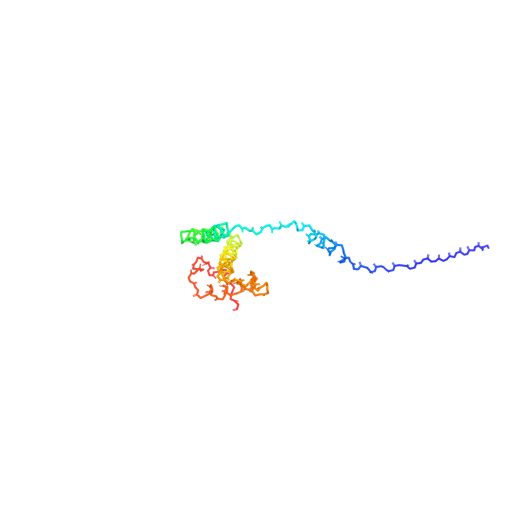 92 GLN A N 1
ATOM 719 C CA . GLN A 1 92 ? 4.232 -2.061 -3.282 1.00 94.38 92 GLN A CA 1
ATOM 720 C C . GLN A 1 92 ? 3.667 -2.180 -4.702 1.00 94.38 92 GLN A C 1
ATOM 722 O O . GLN A 1 92 ? 4.413 -2.511 -5.619 1.00 94.38 92 GLN A O 1
ATOM 727 N N . MET A 1 93 ? 2.394 -1.835 -4.915 1.00 92.94 93 MET A N 1
ATOM 728 C CA . MET A 1 93 ? 1.781 -1.850 -6.248 1.00 92.94 93 MET A CA 1
ATOM 729 C C . MET A 1 93 ? 2.460 -0.861 -7.206 1.00 92.94 93 MET A C 1
ATOM 731 O O . MET A 1 93 ? 2.701 -1.195 -8.365 1.00 92.94 93 MET A O 1
ATOM 735 N N . ALA A 1 94 ? 2.796 0.342 -6.730 1.00 93.38 94 ALA A N 1
ATOM 736 C CA . ALA A 1 94 ? 3.517 1.338 -7.519 1.00 93.38 94 ALA A CA 1
ATOM 737 C C . ALA A 1 94 ? 4.914 0.851 -7.917 1.00 93.38 94 ALA A C 1
ATOM 739 O O . ALA A 1 94 ? 5.299 0.996 -9.075 1.00 93.38 94 ALA A O 1
ATOM 740 N N . ALA A 1 95 ? 5.643 0.235 -6.986 1.00 93.06 95 ALA A N 1
ATOM 741 C CA . ALA A 1 95 ? 6.971 -0.303 -7.242 1.00 93.06 95 ALA A CA 1
ATOM 742 C C . ALA A 1 95 ? 6.937 -1.485 -8.227 1.00 93.06 95 ALA A C 1
ATOM 744 O O . ALA A 1 95 ? 7.779 -1.537 -9.119 1.00 93.06 95 ALA A O 1
ATOM 745 N N . VAL A 1 96 ? 5.957 -2.396 -8.115 1.00 92.62 96 VAL A N 1
ATOM 746 C CA . VAL A 1 96 ? 5.797 -3.514 -9.068 1.00 92.62 96 VAL A CA 1
ATOM 747 C C . VAL A 1 96 ? 5.570 -2.988 -10.479 1.00 92.62 96 VAL A C 1
ATOM 749 O O . VAL A 1 96 ? 6.274 -3.397 -11.394 1.00 92.62 96 VAL A O 1
ATOM 752 N N . ARG A 1 97 ? 4.641 -2.045 -10.653 1.00 91.31 97 ARG A N 1
ATOM 753 C CA . ARG A 1 97 ? 4.343 -1.482 -11.977 1.00 91.31 97 ARG A CA 1
ATOM 754 C C . ARG A 1 97 ? 5.505 -0.705 -12.562 1.00 91.31 97 ARG A C 1
ATOM 756 O O . ARG A 1 97 ? 5.779 -0.814 -13.748 1.00 91.31 97 ARG A O 1
ATOM 763 N N . LEU A 1 98 ? 6.192 0.069 -11.726 1.00 91.00 98 LEU A N 1
ATOM 764 C CA . LEU A 1 98 ? 7.397 0.769 -12.140 1.00 91.00 98 LEU A CA 1
ATOM 765 C C . LEU A 1 98 ? 8.450 -0.228 -12.644 1.00 91.00 98 LEU A C 1
ATOM 767 O O . LEU A 1 98 ? 9.032 0.001 -13.699 1.00 91.00 98 LEU A O 1
ATOM 771 N N . ALA A 1 99 ? 8.666 -1.336 -11.929 1.00 89.62 99 ALA A N 1
ATOM 772 C CA . ALA A 1 99 ? 9.602 -2.379 -12.342 1.00 89.62 99 ALA A CA 1
ATOM 773 C C . ALA A 1 99 ? 9.171 -3.060 -13.654 1.00 89.62 99 ALA A C 1
ATOM 775 O O . ALA A 1 99 ? 9.988 -3.200 -14.559 1.00 89.62 99 ALA A O 1
ATOM 776 N N . GLU A 1 100 ? 7.893 -3.418 -13.796 1.00 89.75 100 GLU A N 1
ATOM 777 C CA . GLU A 1 100 ? 7.342 -4.030 -15.016 1.00 89.75 100 GLU A CA 1
ATOM 778 C C . GLU A 1 100 ? 7.488 -3.117 -16.246 1.00 89.75 100 GLU A C 1
ATOM 780 O O . GLU A 1 100 ? 7.948 -3.558 -17.303 1.00 89.75 100 GLU A O 1
ATOM 785 N N . ASP A 1 101 ? 7.168 -1.831 -16.104 1.00 86.94 101 ASP A N 1
ATOM 786 C CA . ASP A 1 101 ? 7.272 -0.846 -17.187 1.00 86.94 101 ASP A CA 1
ATOM 787 C C . ASP A 1 101 ? 8.727 -0.504 -17.540 1.00 86.94 101 ASP A C 1
ATOM 789 O O . ASP A 1 101 ? 9.008 -0.103 -18.669 1.00 86.94 101 ASP A O 1
ATOM 793 N N . THR A 1 102 ? 9.652 -0.653 -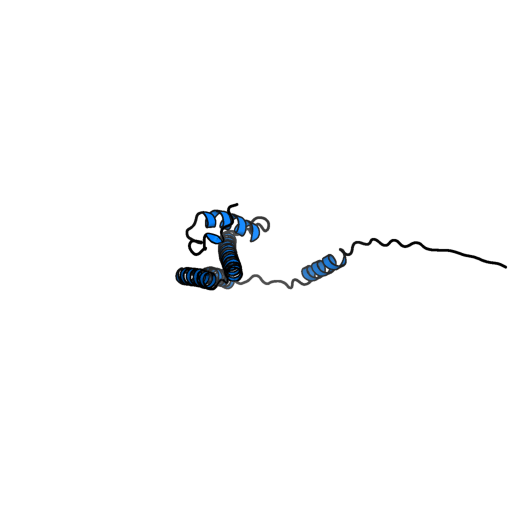16.587 1.00 83.69 102 THR A N 1
ATOM 794 C CA . THR A 1 102 ? 11.090 -0.427 -16.805 1.00 83.69 102 THR A CA 1
ATOM 795 C C . THR A 1 102 ? 11.744 -1.630 -17.484 1.00 83.69 102 THR A C 1
ATOM 797 O O . THR A 1 102 ? 12.577 -1.445 -18.359 1.00 83.69 102 THR A O 1
ATOM 800 N N . ILE A 1 103 ? 11.352 -2.860 -17.133 1.00 79.81 103 ILE A N 1
ATOM 801 C CA . ILE A 1 103 ? 11.876 -4.087 -17.764 1.00 79.81 103 ILE A CA 1
ATOM 802 C C . ILE A 1 103 ? 11.341 -4.245 -19.196 1.00 79.81 103 ILE A C 1
ATOM 804 O O . ILE A 1 103 ? 12.036 -4.760 -20.068 1.00 79.81 103 ILE A O 1
ATOM 808 N N . SER A 1 104 ? 10.105 -3.807 -19.455 1.00 73.31 104 SER A N 1
ATOM 809 C CA . SER A 1 104 ? 9.478 -3.911 -20.780 1.00 73.31 104 SER A CA 1
ATOM 810 C C . SER A 1 104 ? 9.891 -2.813 -21.769 1.00 73.31 104 SER A C 1
ATOM 812 O O . SER A 1 104 ? 9.698 -2.998 -22.971 1.00 73.31 104 SER A O 1
ATOM 814 N N . ASN A 1 105 ? 10.478 -1.703 -21.301 1.00 72.62 105 ASN A N 1
ATOM 815 C CA . ASN A 1 105 ? 10.938 -0.599 -22.146 1.00 72.62 105 ASN A CA 1
ATOM 816 C C . ASN A 1 105 ? 12.465 -0.468 -22.118 1.00 72.62 105 ASN A C 1
ATOM 818 O O . ASN A 1 105 ? 13.052 -0.151 -21.092 1.00 72.62 105 ASN A O 1
ATOM 822 N N . ASP A 1 106 ? 13.098 -0.564 -23.288 1.00 65.06 106 ASP A N 1
ATOM 823 C CA . ASP A 1 106 ? 14.558 -0.426 -23.453 1.00 65.06 106 ASP A CA 1
ATOM 824 C C . ASP A 1 106 ? 15.065 1.027 -23.247 1.00 65.06 106 ASP A C 1
ATOM 826 O O . ASP A 1 106 ? 16.255 1.326 -23.333 1.00 65.06 106 ASP A O 1
ATOM 830 N N . THR A 1 107 ? 14.155 1.971 -22.968 1.00 64.50 107 THR A N 1
ATOM 831 C CA . THR A 1 107 ? 14.458 3.383 -22.703 1.00 64.50 107 THR A CA 1
ATOM 832 C C . THR A 1 107 ? 13.837 3.840 -21.387 1.00 64.50 107 THR A C 1
ATOM 834 O O . THR A 1 107 ? 12.633 4.091 -21.311 1.00 64.50 107 THR A O 1
ATOM 837 N N . ILE A 1 108 ? 14.666 4.027 -20.360 1.00 67.12 108 ILE A N 1
ATOM 838 C CA . ILE A 1 108 ? 14.231 4.590 -19.078 1.00 67.12 108 ILE A CA 1
ATOM 839 C C . ILE A 1 108 ? 14.115 6.112 -19.211 1.00 67.12 108 ILE A C 1
ATOM 841 O O . ILE A 1 108 ? 15.110 6.835 -19.245 1.00 67.12 108 ILE A O 1
ATOM 845 N N . ASN A 1 109 ? 12.888 6.624 -19.249 1.00 72.88 109 ASN A N 1
ATOM 846 C CA . ASN A 1 109 ? 12.626 8.042 -19.012 1.00 72.88 109 ASN A CA 1
ATOM 847 C C . ASN A 1 109 ? 12.646 8.351 -17.502 1.00 72.88 109 ASN A C 1
ATOM 849 O O . ASN A 1 109 ? 11.631 8.202 -16.822 1.00 72.88 109 ASN A O 1
ATOM 853 N N . GLU A 1 110 ? 13.777 8.838 -16.987 1.00 68.38 110 GLU A N 1
ATOM 854 C CA . GLU A 1 110 ? 13.964 9.181 -15.563 1.00 68.38 110 GLU A CA 1
ATOM 855 C C . GLU A 1 110 ? 12.937 10.194 -15.011 1.00 68.38 110 GLU A C 1
ATOM 857 O O . GLU A 1 110 ? 12.708 10.238 -13.805 1.00 68.38 110 GLU A O 1
ATOM 862 N N . TYR A 1 111 ? 12.285 10.990 -15.870 1.00 67.56 111 TYR A N 1
ATOM 863 C CA . TYR A 1 111 ? 11.259 11.959 -15.462 1.00 67.56 111 TYR A CA 1
ATOM 864 C C . TYR A 1 111 ? 9.840 11.381 -15.443 1.00 67.56 111 TYR A C 1
ATOM 866 O O . TYR A 1 111 ? 8.972 11.948 -14.780 1.00 67.56 111 TYR A O 1
ATOM 874 N N . ALA A 1 112 ? 9.586 10.291 -16.173 1.00 68.06 112 ALA A N 1
ATOM 875 C CA . ALA A 1 112 ? 8.278 9.628 -16.234 1.00 68.06 112 ALA A CA 1
ATOM 876 C C . ALA A 1 112 ? 8.217 8.346 -15.382 1.00 68.06 112 ALA A C 1
ATOM 878 O O . ALA A 1 112 ? 7.151 7.948 -14.915 1.00 68.06 112 ALA A O 1
ATOM 879 N N . HIS A 1 113 ? 9.363 7.708 -15.142 1.00 75.31 113 HIS A N 1
ATOM 880 C CA . HIS A 1 113 ? 9.488 6.492 -14.340 1.00 75.31 113 HIS A CA 1
ATOM 881 C C . HIS A 1 113 ? 9.921 6.818 -12.909 1.00 75.31 113 HIS A C 1
ATOM 883 O O . HIS A 1 113 ? 10.934 6.326 -12.416 1.00 75.31 113 HIS A O 1
ATOM 889 N N . THR A 1 114 ? 9.143 7.670 -12.231 1.00 82.38 114 THR A N 1
ATOM 890 C CA . THR A 1 114 ? 9.341 7.956 -10.802 1.00 82.38 114 THR A CA 1
ATOM 891 C C . THR A 1 114 ? 8.289 7.260 -9.949 1.00 82.38 114 THR A C 1
ATOM 893 O O . THR A 1 114 ? 7.113 7.173 -10.320 1.00 82.38 114 THR A O 1
ATOM 896 N N . LEU A 1 115 ? 8.692 6.783 -8.768 1.00 83.75 115 LEU A N 1
ATOM 897 C CA . LEU A 1 115 ? 7.790 6.092 -7.847 1.00 83.75 115 LEU A CA 1
ATOM 898 C C . LEU A 1 115 ? 6.597 6.975 -7.455 1.00 83.75 115 LEU A C 1
ATOM 900 O O . LEU A 1 115 ? 5.486 6.473 -7.300 1.00 83.75 115 LEU A O 1
ATOM 904 N N . GLU A 1 116 ? 6.789 8.290 -7.349 1.00 85.88 116 GLU A N 1
ATOM 905 C CA . GLU A 1 116 ? 5.736 9.252 -7.018 1.00 85.88 116 GLU A CA 1
ATOM 906 C C . GLU A 1 116 ? 4.634 9.288 -8.084 1.00 85.88 116 GLU A C 1
ATOM 908 O O . GLU A 1 116 ? 3.447 9.319 -7.749 1.00 85.88 116 GLU A O 1
ATOM 913 N N . GLN A 1 117 ? 4.997 9.236 -9.371 1.00 85.75 117 GLN A N 1
ATOM 914 C CA . GLN A 1 117 ? 4.019 9.225 -10.460 1.00 85.75 117 GLN A CA 1
ATOM 915 C C . GLN A 1 117 ? 3.224 7.921 -10.486 1.00 85.75 117 GLN A C 1
ATOM 917 O O . GLN A 1 117 ? 2.000 7.949 -10.635 1.00 85.75 117 GLN A O 1
ATOM 922 N N . TYR A 1 118 ? 3.893 6.786 -10.278 1.00 88.69 118 TYR A N 1
ATOM 923 C CA . TYR A 1 118 ? 3.226 5.486 -10.185 1.00 88.69 118 TYR A CA 1
ATOM 924 C C . TYR A 1 118 ? 2.340 5.391 -8.944 1.00 88.69 118 TYR A C 1
ATOM 926 O O . TYR A 1 118 ? 1.218 4.908 -9.035 1.00 88.69 118 TYR A O 1
ATOM 934 N N . THR A 1 119 ? 2.780 5.940 -7.813 1.00 89.75 119 THR A N 1
ATOM 935 C CA . THR A 1 119 ? 1.979 6.044 -6.585 1.00 89.75 119 THR A CA 1
ATOM 936 C C . THR A 1 119 ? 0.692 6.826 -6.837 1.00 89.75 119 THR A C 1
ATOM 938 O O . THR A 1 119 ? -0.373 6.419 -6.380 1.00 89.75 119 THR A O 1
ATOM 941 N N . ARG A 1 120 ? 0.750 7.925 -7.601 1.00 88.12 120 ARG A N 1
ATOM 942 C CA . ARG A 1 120 ? -0.451 8.683 -7.973 1.00 88.12 120 ARG A CA 1
ATOM 943 C C . ARG A 1 120 ? -1.387 7.868 -8.873 1.00 88.12 120 ARG A C 1
ATOM 945 O O . ARG A 1 120 ? -2.560 7.753 -8.545 1.00 88.12 120 ARG A O 1
ATOM 952 N N . LYS A 1 121 ? -0.869 7.254 -9.944 1.00 87.25 121 LYS A N 1
ATOM 953 C CA . LYS A 1 121 ? -1.667 6.418 -10.865 1.00 87.25 121 LYS A CA 1
ATOM 954 C C . LYS A 1 121 ? -2.351 5.253 -10.141 1.00 87.25 121 LYS A C 1
ATOM 956 O O . LYS A 1 121 ? -3.551 5.046 -10.275 1.00 87.25 121 LYS A O 1
ATOM 961 N N . VAL A 1 122 ? -1.591 4.518 -9.326 1.00 89.00 122 VAL A N 1
ATOM 962 C CA . VAL A 1 122 ? -2.102 3.367 -8.570 1.00 89.00 122 VAL A CA 1
ATOM 963 C C . VAL A 1 122 ? -3.169 3.791 -7.569 1.00 89.00 122 VAL A C 1
ATOM 965 O O . VAL A 1 122 ? -4.136 3.060 -7.382 1.00 89.00 122 VAL A O 1
ATOM 968 N N . ARG A 1 123 ? -3.029 4.959 -6.931 1.00 88.19 123 ARG A N 1
ATOM 969 C CA . ARG A 1 123 ? -4.023 5.466 -5.978 1.00 88.19 123 ARG A CA 1
ATOM 970 C C . ARG A 1 123 ? -5.401 5.614 -6.625 1.00 88.19 123 ARG A C 1
ATOM 972 O O . ARG A 1 123 ? -6.381 5.150 -6.045 1.00 88.19 123 ARG A O 1
ATOM 979 N N . ASP A 1 124 ? -5.460 6.189 -7.824 1.00 83.12 124 ASP A N 1
ATOM 980 C CA . ASP A 1 124 ? -6.715 6.400 -8.555 1.00 83.12 124 ASP A CA 1
ATOM 981 C C . ASP A 1 124 ? -7.389 5.066 -8.923 1.00 83.12 124 ASP A C 1
ATOM 983 O O . ASP A 1 124 ? -8.603 4.907 -8.801 1.00 83.12 124 ASP A O 1
ATOM 987 N N . GLU A 1 125 ? -6.604 4.057 -9.299 1.00 83.00 125 GLU A N 1
ATOM 988 C CA . GLU A 1 125 ? -7.117 2.720 -9.617 1.00 83.00 125 GLU A CA 1
ATOM 989 C C . GLU A 1 125 ? -7.536 1.928 -8.376 1.00 83.00 125 GLU A C 1
ATOM 991 O O . GLU A 1 125 ? -8.541 1.215 -8.382 1.00 83.00 125 GLU A O 1
ATOM 996 N N . MET A 1 126 ? -6.783 2.068 -7.287 1.00 80.12 126 MET A N 1
ATOM 997 C CA . MET A 1 126 ? -7.034 1.376 -6.029 1.00 80.12 126 MET A CA 1
ATOM 998 C C . MET A 1 126 ? -8.336 1.849 -5.370 1.00 80.12 126 MET A C 1
ATOM 1000 O O . MET A 1 126 ? -9.019 1.052 -4.725 1.00 80.12 126 MET A O 1
ATOM 1004 N N . ASN A 1 127 ? -8.726 3.108 -5.590 1.00 73.31 127 ASN A N 1
ATOM 1005 C CA . ASN A 1 127 ? -10.030 3.632 -5.181 1.00 73.31 127 ASN A CA 1
ATOM 1006 C C . ASN A 1 127 ? -11.207 2.923 -5.874 1.00 73.31 127 ASN A C 1
ATOM 1008 O O . ASN A 1 127 ? -12.284 2.835 -5.290 1.00 73.31 127 ASN A O 1
ATOM 1012 N N . ASN A 1 128 ? -10.986 2.362 -7.065 1.00 63.59 128 ASN A N 1
ATOM 1013 C CA . ASN A 1 128 ? -11.991 1.649 -7.856 1.00 63.59 128 ASN A CA 1
ATOM 1014 C C . ASN A 1 128 ? -11.909 0.115 -7.706 1.00 63.59 128 ASN A C 1
ATOM 1016 O O . ASN A 1 128 ? -12.657 -0.610 -8.359 1.00 63.59 128 ASN A O 1
ATOM 1020 N N . SER A 1 129 ? -11.000 -0.394 -6.865 1.00 70.50 129 SER A N 1
ATOM 1021 C CA . SER A 1 129 ? -10.660 -1.817 -6.769 1.00 70.50 129 SER A CA 1
ATOM 1022 C C . SER A 1 129 ? -11.005 -2.429 -5.406 1.00 70.50 129 SER A C 1
ATOM 1024 O O . SER A 1 129 ? -10.932 -1.786 -4.358 1.00 70.50 129 SER A O 1
ATOM 1026 N N . GLU A 1 130 ? -11.280 -3.738 -5.393 1.00 77.00 130 GLU A N 1
ATOM 1027 C CA . GLU A 1 130 ? -11.440 -4.547 -4.173 1.00 77.00 130 GLU A CA 1
ATOM 1028 C C . GLU A 1 130 ? -10.128 -4.688 -3.365 1.00 77.00 130 GLU A C 1
ATOM 1030 O O . GLU A 1 130 ? -10.097 -5.245 -2.265 1.00 77.00 130 GLU A O 1
ATOM 1035 N N . ALA A 1 131 ? -9.023 -4.151 -3.890 1.00 79.75 131 ALA A N 1
ATOM 1036 C CA . ALA A 1 131 ? -7.716 -4.082 -3.250 1.00 79.75 131 ALA A CA 1
ATOM 1037 C C . ALA A 1 131 ? -7.784 -3.599 -1.786 1.00 79.75 131 ALA A C 1
ATOM 1039 O O . ALA A 1 131 ? -7.082 -4.151 -0.935 1.00 79.75 131 ALA A O 1
ATOM 1040 N N . LEU A 1 132 ? -8.668 -2.646 -1.471 1.00 84.75 132 LEU A N 1
ATOM 1041 C CA . LEU A 1 132 ? -8.797 -2.048 -0.138 1.00 84.75 132 LEU A CA 1
ATOM 1042 C C . LEU A 1 132 ? -10.088 -2.421 0.616 1.00 84.75 132 LEU A C 1
ATOM 1044 O O . LEU A 1 132 ? -10.550 -1.668 1.480 1.00 84.75 132 LEU A O 1
ATOM 1048 N N . SER A 1 133 ? -10.679 -3.581 0.323 1.00 87.62 133 SER A N 1
ATOM 1049 C CA . SER A 1 133 ? -11.887 -4.094 1.002 1.00 87.62 133 SER A CA 1
ATOM 1050 C C . SER A 1 133 ? -11.699 -4.404 2.501 1.00 87.62 133 SER A C 1
ATOM 1052 O O . SER A 1 133 ? -12.670 -4.616 3.241 1.00 87.62 133 SER A O 1
ATOM 1054 N N . TRP A 1 134 ? -10.448 -4.417 2.966 1.00 92.31 134 TRP A N 1
ATOM 1055 C CA . TRP A 1 134 ? -10.073 -4.644 4.360 1.00 92.31 134 TRP A CA 1
ATOM 1056 C C . TRP A 1 134 ? -10.164 -3.387 5.242 1.00 92.31 134 TRP A C 1
ATOM 1058 O O . TRP A 1 134 ? -10.190 -3.522 6.464 1.00 92.31 134 TRP A O 1
ATOM 1068 N N . ARG A 1 135 ? -10.259 -2.185 4.650 1.00 92.81 135 ARG A N 1
ATOM 1069 C CA . ARG A 1 135 ? -10.350 -0.911 5.384 1.00 92.81 135 ARG A CA 1
ATOM 1070 C C . ARG A 1 135 ? -11.596 -0.840 6.266 1.00 92.81 135 ARG A C 1
ATOM 1072 O O . ARG A 1 135 ? -12.687 -1.266 5.873 1.00 92.81 135 ARG A O 1
ATOM 1079 N N . ILE A 1 136 ? -11.459 -0.214 7.431 1.00 92.38 136 ILE A N 1
ATOM 1080 C CA . ILE A 1 136 ? -12.593 0.180 8.264 1.00 92.38 136 ILE A CA 1
ATOM 1081 C C . ILE A 1 136 ? -13.106 1.538 7.779 1.00 92.38 136 ILE A C 1
ATOM 1083 O O . ILE A 1 136 ? -12.376 2.528 7.747 1.00 92.38 136 ILE A O 1
ATOM 1087 N N . LYS A 1 137 ? -14.401 1.596 7.441 1.00 90.44 137 LYS A N 1
ATOM 1088 C CA . LYS A 1 137 ? -15.053 2.802 6.899 1.00 90.44 137 LYS A CA 1
ATOM 1089 C C . LYS A 1 137 ? -14.984 4.014 7.831 1.00 90.44 137 LYS A C 1
ATOM 1091 O O . LYS A 1 137 ? -14.930 5.136 7.353 1.00 90.44 137 LYS A O 1
ATOM 1096 N N . VAL A 1 138 ? -14.944 3.781 9.143 1.00 88.75 138 VAL A N 1
ATOM 1097 C CA . VAL A 1 138 ? -14.841 4.823 10.182 1.00 88.75 138 VAL A CA 1
ATOM 1098 C C . VAL A 1 138 ? -13.581 5.687 10.022 1.00 88.75 138 VAL A C 1
ATOM 1100 O O . VAL A 1 138 ? -13.572 6.838 10.448 1.00 88.75 138 VAL A O 1
ATOM 1103 N N . PHE A 1 139 ? -12.523 5.160 9.399 1.00 86.31 139 PHE A N 1
ATOM 1104 C CA . PHE A 1 139 ? -11.274 5.891 9.173 1.00 86.31 139 PHE A CA 1
ATOM 1105 C C . PHE A 1 139 ? -11.146 6.502 7.781 1.00 86.31 139 PHE A C 1
ATOM 1107 O O . PHE A 1 139 ? -10.146 7.163 7.515 1.00 86.31 139 PHE A O 1
ATOM 1114 N N . LEU A 1 140 ? -12.129 6.303 6.904 1.00 83.19 140 LEU A N 1
ATOM 1115 C CA . LEU A 1 140 ? -12.120 6.935 5.593 1.00 83.19 140 LEU A CA 1
ATOM 1116 C C . LEU A 1 140 ? -12.436 8.420 5.774 1.00 83.19 140 LEU A C 1
ATOM 1118 O O . LEU A 1 140 ? -13.526 8.788 6.208 1.00 83.19 140 LEU A O 1
ATOM 1122 N N . THR A 1 141 ? -11.474 9.275 5.454 1.00 66.50 141 THR A N 1
ATOM 1123 C CA . THR A 1 141 ? -11.740 10.690 5.222 1.00 66.50 141 THR A CA 1
ATOM 1124 C C . THR A 1 141 ? -12.439 10.808 3.876 1.00 66.50 141 THR A C 1
ATOM 1126 O O . THR A 1 141 ? -11.892 10.379 2.862 1.00 66.50 141 THR A O 1
ATOM 1129 N N . TYR A 1 142 ? -13.661 11.338 3.875 1.00 54.88 142 TYR A N 1
ATOM 1130 C CA . TYR A 1 142 ? -14.275 11.827 2.647 1.00 54.88 142 TYR A CA 1
ATOM 1131 C C . TYR A 1 142 ? -13.453 13.041 2.206 1.00 54.88 142 TYR A C 1
ATOM 1133 O O . TYR A 1 142 ? -13.412 14.036 2.931 1.00 54.88 142 TYR A O 1
ATOM 1141 N N . GLU A 1 143 ? -12.732 12.904 1.097 1.00 44.22 143 GLU A N 1
ATOM 1142 C CA . GLU A 1 143 ? -12.222 14.050 0.335 1.00 44.22 143 GLU A CA 1
ATOM 1143 C C . GLU A 1 143 ? -13.329 14.595 -0.570 1.00 44.22 143 GLU A C 1
ATOM 1145 O O . GLU A 1 143 ? -14.088 13.769 -1.135 1.00 44.22 143 GLU A O 1
#

Organism: NCBI:txid97028

InterPro domains:
  IPR006849 Elongator complex protein 1 [PTHR12747] (5-125)
  IPR056169 ELP1, three-helical bundle [PF23936] (7-86)

pLDDT: mean 78.02, std 18.92, range [33.09, 98.19]

Secondary structure (DSSP, 8-state):
-----------------HHHHHHHHHHHHT----PPPPHHHHHHHHHHHHHTS--HHHHHHHHHHHHHHHHTT-HHHHHHHHHHHHHHHHHHHHHHHHHHHHHH-SS--TTTS-HHHHHHHHHHHHTTSGGGTTS-GGG----

Foldseek 3Di:
DDDDDYDDDDDDDDDPPVVVVVVVVVVVVPPDPPDDDPPVVLVVVLVVLVVPACDPVNLVVLLVVLVVCVVVVVPVVSLVSLVVVVVVNLLSQLVNVLSVVPSVDPDDPVVCSDSVNSSVVSVVVVVVDCSSVSDDPVNDDDD

Sequence (143 aa):
DFINRTRKSSAASTLSTATTRAREARRQRKRGKIRPGSADEELALMDHLKG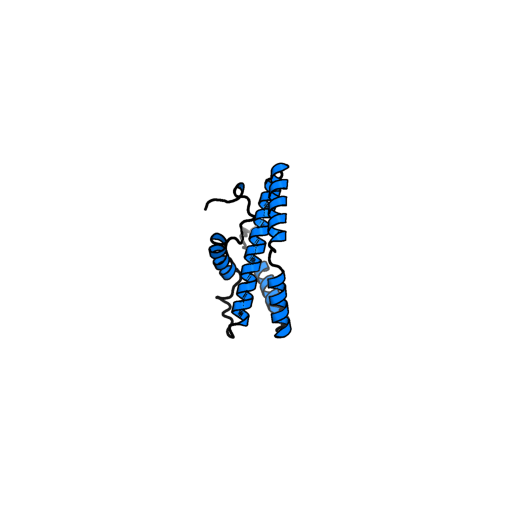MSLRVEARRELKSLLVALMMFGEGETARKLQQMGENFQLSQMAAVRLAEDTISNDTINEYAHTLEQYTRKVRDEMNNSEALSWRIKVFLTYE